Protein AF-A0A540W739-F1 (afdb_monomer)

Mean predicted aligned error: 16.24 Å

InterPro domains:
  IPR000792 Transcription regulator LuxR, C-terminal [PF00196] (104-152)
  IPR000792 Transcription regulator LuxR, C-terminal [SM00421] (101-158)
  IPR016032 Signal transduction response regulator, C-terminal effector [SSF46894] (96-155)
  IPR036388 Winged helix-like DNA-binding domain superfamily [G3DSA:1.10.10.10] (96-163)

Solvent-accessible surface area (backbone atoms only — not comparable to full-atom values): 10040 Å² total; per-residue (Å²): 135,56,72,68,57,52,51,50,51,52,50,52,53,50,50,52,51,54,51,50,53,50,45,52,49,51,30,45,41,39,78,75,61,74,47,54,50,63,58,52,8,61,75,69,78,44,58,30,69,54,47,50,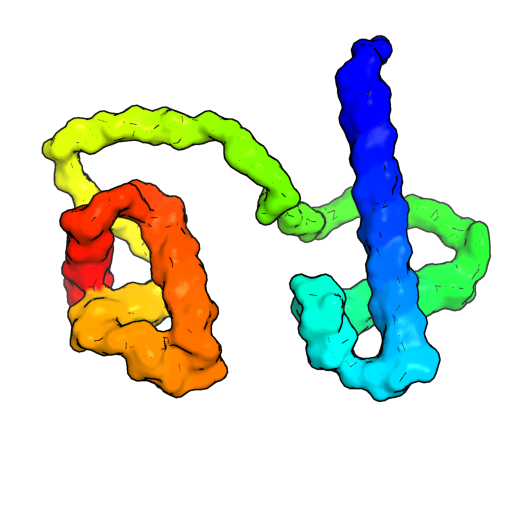52,45,22,51,52,52,49,52,50,63,72,64,40,102,76,67,72,86,76,78,88,76,91,77,79,84,90,79,86,79,80,92,80,86,79,80,72,70,84,77,69,98,62,87,82,76,71,64,69,82,79,50,52,73,71,48,45,57,51,44,45,43,45,52,74,67,50,50,61,64,57,53,12,60,75,70,76,48,57,44,67,57,48,53,49,42,54,53,49,48,32,62,72,59,68,45,86,50,67,71,55,46,51,47,44,34,52,55,50,62,76,75,109

Secondary structure (DSSP, 8-state):
--HHHHHHHHHHHHHHHHHHHHHHHHHHHHHTT---HHHHHHHTTS-HHHHHHHHHHHHHHHHT-TT-------S------S-----------S------GGGS-HHHHHHHHHHHTT--HHHHHHHHTS-HHHHHHHHHHHHHHTT--SHHHHHHHHHHHHHT-

Structure (mmCIF, N/CA/C/O backbone):
data_AF-A0A540W739-F1
#
_entry.id   AF-A0A540W739-F1
#
loop_
_atom_site.group_PDB
_atom_site.id
_atom_site.type_symbol
_atom_site.label_atom_id
_atom_site.label_alt_id
_atom_site.label_comp_id
_atom_site.label_asym_id
_atom_site.label_entity_id
_atom_site.label_seq_id
_atom_site.pdbx_PDB_ins_code
_atom_site.Cartn_x
_atom_site.Cartn_y
_atom_site.Cartn_z
_atom_site.occupancy
_atom_site.B_iso_or_equiv
_atom_site.auth_seq_id
_atom_site.auth_comp_id
_atom_site.auth_asym_id
_atom_site.auth_atom_id
_atom_site.pdbx_PDB_model_num
ATOM 1 N N . MET A 1 1 ? 12.951 23.816 -25.967 1.00 70.19 1 MET A N 1
ATOM 2 C CA . MET A 1 1 ? 13.012 22.867 -24.837 1.00 70.19 1 MET A CA 1
ATOM 3 C C . MET A 1 1 ? 13.733 23.556 -23.698 1.00 70.19 1 MET A C 1
ATOM 5 O O . MET A 1 1 ? 14.901 23.900 -23.862 1.00 70.19 1 MET A O 1
ATOM 9 N N . THR A 1 2 ? 13.020 23.852 -22.621 1.00 92.31 2 THR A N 1
ATOM 10 C CA . THR A 1 2 ? 13.534 24.614 -21.475 1.00 92.31 2 THR A CA 1
ATOM 11 C C . THR A 1 2 ? 14.514 23.768 -20.654 1.00 92.31 2 THR A C 1
ATOM 13 O O . THR A 1 2 ? 14.545 22.538 -20.759 1.00 92.31 2 THR A O 1
ATOM 16 N N . ASP A 1 3 ? 15.342 24.396 -19.820 1.00 89.12 3 ASP A N 1
ATOM 17 C CA . ASP A 1 3 ? 16.336 23.654 -19.033 1.00 89.12 3 ASP A CA 1
ATOM 18 C C . ASP A 1 3 ? 15.706 22.772 -17.946 1.00 89.12 3 ASP A C 1
ATOM 20 O O . ASP A 1 3 ? 16.213 21.684 -17.668 1.00 89.12 3 ASP A O 1
ATOM 24 N N . TRP A 1 4 ? 14.543 23.154 -17.409 1.00 90.00 4 TRP A N 1
ATOM 25 C CA . TRP A 1 4 ? 13.795 22.304 -16.480 1.00 90.00 4 TRP A CA 1
ATOM 26 C C . TRP A 1 4 ? 13.210 21.058 -17.174 1.00 90.00 4 TRP A C 1
ATOM 28 O O . TRP A 1 4 ? 13.194 19.981 -16.578 1.00 90.00 4 TRP A O 1
ATOM 38 N N . GLU A 1 5 ? 12.807 21.146 -18.450 1.00 94.81 5 GLU A N 1
ATOM 39 C CA . GLU A 1 5 ? 12.357 19.984 -19.237 1.00 94.81 5 GLU A CA 1
ATOM 40 C C . GLU A 1 5 ? 13.502 18.994 -19.472 1.00 94.81 5 GLU A C 1
ATOM 42 O O . GLU A 1 5 ? 13.318 17.779 -19.351 1.00 94.81 5 GLU A O 1
ATOM 47 N N . LYS A 1 6 ? 14.705 19.499 -19.780 1.00 91.94 6 LYS A N 1
ATOM 48 C CA . LYS A 1 6 ? 15.908 18.664 -19.923 1.00 91.94 6 LYS A CA 1
ATOM 49 C C . LYS A 1 6 ? 16.250 17.972 -18.604 1.00 91.94 6 LYS A C 1
ATOM 51 O O . LYS A 1 6 ? 16.483 16.764 -18.604 1.00 91.94 6 LYS A O 1
ATOM 56 N N . GLN A 1 7 ? 16.215 18.701 -17.486 1.00 87.56 7 GLN A N 1
ATOM 57 C CA . GLN A 1 7 ? 16.440 18.131 -16.154 1.00 87.56 7 GLN A CA 1
ATOM 58 C C . GLN A 1 7 ? 15.401 17.057 -15.809 1.00 87.56 7 GLN A C 1
ATOM 60 O O . GLN A 1 7 ? 15.757 15.997 -15.294 1.00 87.56 7 GLN A O 1
ATOM 65 N N . LEU A 1 8 ? 14.124 17.280 -16.135 1.00 92.19 8 LEU A N 1
ATOM 66 C CA . LEU A 1 8 ? 13.067 16.297 -15.903 1.00 92.19 8 LEU A CA 1
ATOM 67 C C . LEU A 1 8 ? 13.286 15.025 -16.736 1.00 92.19 8 LEU A C 1
ATOM 69 O O . LEU A 1 8 ? 13.168 13.915 -16.214 1.00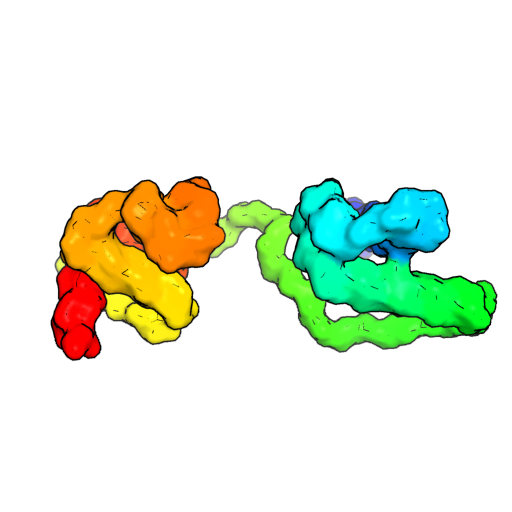 92.19 8 LEU A O 1
ATOM 73 N N . LYS A 1 9 ? 13.677 15.169 -18.009 1.00 91.25 9 LYS A N 1
ATOM 74 C CA . LYS A 1 9 ? 14.031 14.034 -18.877 1.00 91.25 9 LYS A CA 1
ATOM 75 C C . LYS A 1 9 ? 15.230 13.255 -18.347 1.00 91.25 9 LYS A C 1
ATOM 77 O O . LYS A 1 9 ? 15.178 12.028 -18.299 1.00 91.25 9 LYS A O 1
ATOM 82 N N . GLN A 1 10 ? 16.278 13.951 -17.911 1.00 89.00 10 GLN A N 1
ATOM 83 C CA . GLN A 1 10 ? 17.462 13.327 -17.320 1.00 89.00 10 GLN A CA 1
ATOM 84 C C . GLN A 1 10 ? 17.114 12.553 -16.045 1.00 89.00 10 GLN A C 1
ATOM 86 O O . GLN A 1 10 ? 17.511 11.397 -15.908 1.00 89.00 10 GLN A O 1
ATOM 91 N N . ARG A 1 11 ? 16.312 13.141 -15.149 1.00 90.50 11 ARG A N 1
ATOM 92 C CA . ARG A 1 11 ? 15.840 12.463 -13.932 1.00 90.50 11 ARG A CA 1
ATOM 93 C C . ARG A 1 11 ? 15.004 11.230 -14.255 1.00 90.50 11 ARG A C 1
ATOM 95 O O . ARG A 1 11 ? 15.233 10.178 -13.670 1.00 90.50 11 ARG A O 1
ATOM 102 N N . ARG A 1 12 ? 14.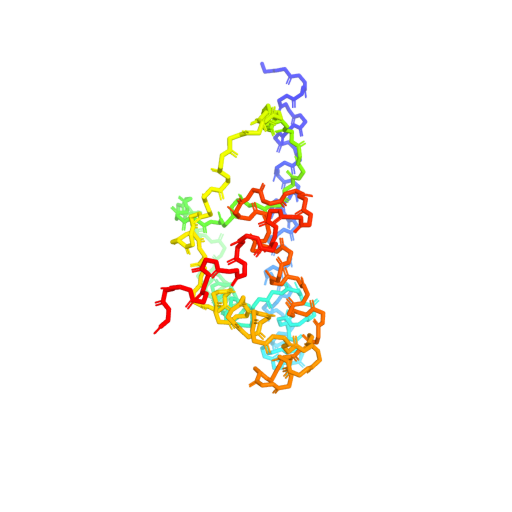096 11.318 -15.231 1.00 91.38 12 ARG A N 1
ATOM 103 C CA . ARG A 1 12 ? 13.299 10.167 -15.682 1.00 91.38 12 ARG A CA 1
ATOM 104 C C . ARG A 1 12 ? 14.176 9.049 -16.248 1.00 91.38 12 ARG A C 1
ATOM 106 O O . ARG A 1 12 ? 13.931 7.883 -15.962 1.00 91.38 12 ARG A O 1
ATOM 113 N N . ALA A 1 13 ? 15.205 9.389 -17.022 1.00 87.62 13 ALA A N 1
ATOM 114 C CA . ALA A 1 13 ? 16.153 8.409 -17.546 1.00 87.62 13 ALA A CA 1
ATOM 115 C C . ALA A 1 13 ? 16.998 7.759 -16.437 1.00 87.62 13 ALA A C 1
ATOM 117 O O . ALA A 1 13 ? 17.287 6.569 -16.513 1.00 87.62 13 ALA A O 1
ATOM 118 N N . ALA A 1 14 ? 17.382 8.522 -15.410 1.00 84.19 14 ALA A N 1
ATOM 119 C CA . ALA A 1 14 ? 18.099 7.994 -14.253 1.00 84.19 14 ALA A CA 1
ATOM 120 C C . ALA A 1 14 ? 17.231 7.022 -13.437 1.00 84.19 14 ALA A C 1
ATOM 122 O O . ALA A 1 14 ? 17.708 5.950 -13.082 1.00 84.19 14 ALA A O 1
ATOM 123 N N . ILE A 1 15 ? 15.954 7.358 -13.210 1.00 85.69 15 ILE A N 1
ATOM 124 C CA . ILE A 1 15 ? 14.994 6.473 -12.529 1.00 85.69 15 ILE A CA 1
ATOM 125 C C . ILE A 1 15 ? 14.852 5.153 -13.291 1.00 85.69 15 ILE A C 1
ATOM 127 O O . ILE A 1 15 ? 15.039 4.099 -12.699 1.00 85.69 15 ILE A O 1
ATOM 131 N N . ARG A 1 16 ? 14.647 5.207 -14.613 1.00 83.94 16 ARG A N 1
ATOM 132 C CA . ARG A 1 16 ? 14.542 3.997 -15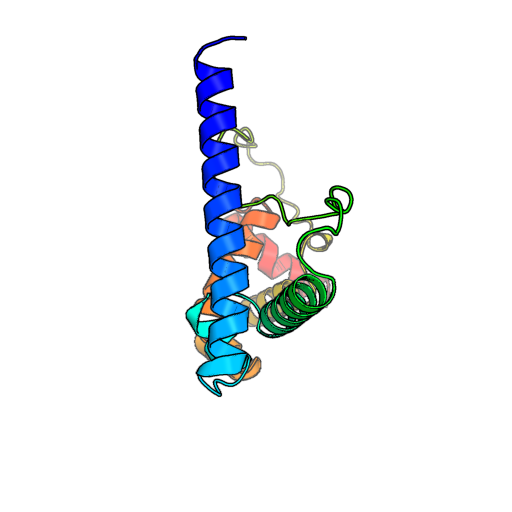.448 1.00 83.94 16 ARG A CA 1
ATOM 133 C C . ARG A 1 16 ? 15.772 3.097 -15.354 1.00 83.94 16 ARG A C 1
ATOM 135 O O . ARG A 1 16 ? 15.635 1.884 -15.282 1.00 83.94 16 ARG A O 1
ATOM 142 N N . ARG A 1 17 ? 16.973 3.685 -15.349 1.00 82.50 17 ARG A N 1
ATOM 143 C CA . ARG A 1 17 ? 18.221 2.922 -15.193 1.00 82.50 17 ARG A CA 1
ATOM 144 C C . ARG A 1 17 ? 18.314 2.250 -13.824 1.00 82.50 17 ARG A C 1
ATOM 146 O O . ARG A 1 17 ? 18.750 1.110 -13.744 1.00 82.50 17 ARG A O 1
ATOM 153 N N . ALA A 1 18 ? 17.896 2.939 -12.764 1.00 82.00 18 ALA A N 1
ATOM 154 C CA . ALA A 1 18 ? 17.871 2.368 -11.420 1.00 82.00 18 ALA A CA 1
ATOM 155 C C . ALA A 1 18 ? 16.837 1.235 -11.292 1.00 82.00 18 ALA A C 1
ATOM 157 O O . ALA A 1 18 ? 17.126 0.217 -10.672 1.00 82.00 18 ALA A O 1
ATOM 158 N N . GLU A 1 19 ? 15.666 1.388 -11.914 1.00 86.44 19 GLU A N 1
ATOM 159 C CA . GLU A 1 19 ? 14.640 0.342 -11.972 1.00 86.44 19 GLU A CA 1
ATOM 160 C C . GLU A 1 19 ? 15.165 -0.898 -12.704 1.00 86.44 19 GLU A C 1
ATOM 162 O O . GLU A 1 19 ? 15.113 -1.989 -12.149 1.00 86.44 19 GLU A O 1
ATOM 167 N N . GLN A 1 20 ? 15.773 -0.734 -13.883 1.00 82.06 20 GLN A N 1
ATOM 168 C CA . GLN A 1 20 ? 16.383 -1.844 -14.629 1.00 82.06 20 GLN A CA 1
ATOM 169 C C . GLN A 1 20 ? 17.469 -2.570 -13.825 1.00 82.06 20 GLN A C 1
ATOM 171 O O . GLN A 1 20 ? 17.473 -3.796 -13.772 1.00 82.06 20 GLN A O 1
ATOM 176 N N . ALA A 1 21 ? 18.349 -1.830 -13.144 1.00 85.81 21 ALA A N 1
ATOM 177 C CA . ALA A 1 21 ? 19.380 -2.429 -12.298 1.00 85.81 21 ALA A CA 1
ATOM 178 C C . ALA A 1 21 ? 18.781 -3.256 -11.143 1.00 85.81 21 ALA A C 1
ATOM 180 O O . ALA A 1 21 ? 19.325 -4.299 -10.774 1.00 85.81 21 ALA A O 1
ATOM 181 N N . LEU A 1 22 ? 17.648 -2.822 -10.581 1.00 85.12 22 LEU A N 1
ATOM 182 C CA . LEU A 1 22 ? 16.926 -3.586 -9.564 1.00 85.12 22 LEU A CA 1
ATOM 183 C C . LEU A 1 22 ? 16.327 -4.874 -10.146 1.00 85.12 22 LEU A C 1
ATOM 185 O O . LEU A 1 22 ? 16.429 -5.920 -9.510 1.00 85.12 22 LEU A O 1
ATOM 189 N N . GLU A 1 23 ? 15.732 -4.822 -11.341 1.00 88.38 23 GLU A N 1
ATOM 190 C CA . GLU A 1 23 ? 15.206 -6.013 -12.026 1.00 88.38 23 GLU A CA 1
ATOM 191 C C . GLU A 1 23 ? 16.304 -7.054 -12.281 1.00 88.38 23 GLU A C 1
ATOM 193 O O . GLU A 1 23 ? 16.116 -8.235 -11.984 1.00 88.38 23 GLU A O 1
ATOM 198 N N . GLU A 1 24 ? 17.466 -6.613 -12.772 1.00 87.12 24 GLU A N 1
ATOM 199 C CA . GLU A 1 24 ? 18.633 -7.474 -12.995 1.00 87.12 24 GLU A CA 1
ATOM 200 C C . GLU A 1 24 ? 19.144 -8.075 -11.683 1.00 87.12 24 GLU A C 1
ATOM 202 O O . GLU A 1 24 ? 19.343 -9.285 -11.596 1.00 87.12 24 GLU A O 1
ATOM 207 N N . THR A 1 25 ? 19.245 -7.264 -10.627 1.00 89.44 25 THR A N 1
ATOM 208 C CA . THR A 1 25 ? 19.661 -7.733 -9.295 1.00 89.44 25 THR A CA 1
ATOM 209 C C . THR A 1 25 ? 18.693 -8.776 -8.731 1.00 89.44 25 THR A C 1
ATOM 211 O O . THR A 1 25 ? 19.121 -9.743 -8.104 1.00 89.44 25 THR A O 1
ATOM 214 N N . ILE A 1 26 ? 17.383 -8.614 -8.949 1.00 87.81 26 ILE A N 1
ATOM 215 C CA . ILE A 1 26 ? 16.361 -9.582 -8.526 1.00 87.81 26 ILE A CA 1
ATOM 216 C C . ILE A 1 26 ? 16.522 -10.914 -9.265 1.00 87.81 26 ILE A C 1
ATOM 218 O O . ILE A 1 26 ? 16.395 -11.969 -8.638 1.00 87.81 26 ILE A O 1
ATOM 222 N N . ALA A 1 27 ? 16.798 -10.872 -10.570 1.00 88.00 27 ALA A N 1
ATOM 223 C CA . ALA A 1 27 ? 17.058 -12.069 -11.362 1.00 88.00 27 ALA A CA 1
ATOM 224 C C . ALA A 1 27 ? 18.336 -12.781 -10.886 1.00 88.00 27 ALA A C 1
ATOM 226 O O . ALA A 1 27 ? 18.306 -13.975 -10.585 1.00 88.00 27 ALA A O 1
ATOM 227 N N . ASP A 1 28 ? 19.427 -12.035 -10.706 1.00 86.50 28 ASP A N 1
ATOM 228 C CA . ASP A 1 28 ? 20.721 -12.584 -10.295 1.00 86.50 28 ASP A CA 1
ATOM 229 C C . ASP A 1 28 ? 20.696 -13.132 -8.862 1.00 86.50 28 ASP A C 1
ATOM 231 O O . ASP A 1 28 ? 21.263 -14.188 -8.586 1.00 86.50 28 ASP A O 1
ATOM 235 N N . ALA A 1 29 ? 19.993 -12.470 -7.937 1.00 86.62 29 ALA A N 1
ATOM 236 C CA . ALA A 1 29 ? 19.835 -12.944 -6.561 1.00 86.62 29 ALA A CA 1
ATOM 237 C C . ALA A 1 29 ? 19.140 -14.313 -6.485 1.00 86.62 29 ALA A C 1
ATOM 239 O O . ALA A 1 29 ? 19.407 -15.094 -5.565 1.00 86.62 29 ALA A O 1
ATOM 240 N N . TYR A 1 30 ? 18.255 -14.609 -7.439 1.00 85.69 30 TYR A N 1
ATOM 241 C CA . TYR A 1 30 ? 17.637 -15.922 -7.561 1.00 85.69 30 TYR A CA 1
ATOM 242 C C . TYR A 1 30 ? 18.589 -16.937 -8.198 1.00 85.69 30 TYR A C 1
ATOM 244 O O . TYR A 1 30 ? 18.837 -17.986 -7.602 1.00 85.69 30 TYR A O 1
ATOM 252 N N . ASP A 1 31 ? 19.141 -16.606 -9.369 1.00 84.81 31 ASP A N 1
ATOM 253 C CA . ASP A 1 31 ? 19.963 -17.521 -10.168 1.00 84.81 31 ASP A CA 1
ATOM 254 C C . ASP A 1 31 ? 21.292 -17.884 -9.473 1.00 84.81 31 ASP A C 1
ATOM 256 O O . ASP A 1 31 ? 21.707 -19.041 -9.504 1.00 84.81 31 ASP A O 1
ATOM 260 N N . LEU A 1 32 ? 21.947 -16.921 -8.814 1.00 82.19 32 LEU A N 1
ATOM 261 C CA . LEU A 1 32 ? 23.250 -17.104 -8.156 1.00 82.19 32 LEU A CA 1
ATOM 262 C C . LEU A 1 32 ? 23.137 -17.364 -6.651 1.00 82.19 32 LEU A C 1
ATOM 264 O O . LEU A 1 32 ? 23.952 -18.084 -6.077 1.00 82.19 32 LEU A O 1
ATOM 268 N N . GLY A 1 33 ? 22.154 -16.748 -5.990 1.00 76.75 33 GLY A N 1
ATOM 269 C CA . GLY A 1 33 ? 22.043 -16.761 -4.530 1.00 76.75 33 GLY A CA 1
ATOM 270 C C . GLY A 1 33 ? 21.245 -17.931 -3.956 1.00 76.75 33 GLY A C 1
ATOM 271 O O . GLY A 1 33 ? 21.257 -18.124 -2.739 1.00 76.75 33 GLY A O 1
ATOM 272 N N . GLY A 1 34 ? 20.498 -18.676 -4.784 1.00 82.12 34 GLY A N 1
ATOM 273 C CA . GLY A 1 34 ? 19.588 -19.733 -4.317 1.00 82.12 34 GLY A CA 1
ATOM 274 C C . GLY A 1 34 ? 18.519 -19.225 -3.337 1.00 82.12 34 GLY A C 1
ATOM 275 O O . GLY A 1 34 ? 17.945 -19.992 -2.558 1.00 82.12 34 GLY A O 1
ATOM 276 N N . LEU A 1 35 ? 18.272 -17.911 -3.318 1.00 85.31 35 LEU A N 1
ATOM 277 C CA . LEU A 1 35 ? 17.357 -17.276 -2.382 1.00 85.31 35 LEU A CA 1
ATOM 278 C C . LEU A 1 35 ? 15.909 -17.554 -2.792 1.00 85.31 35 LEU A C 1
ATOM 280 O O . LEU A 1 35 ? 15.519 -17.423 -3.948 1.00 85.31 35 LEU A O 1
ATOM 284 N N . SER A 1 36 ? 15.059 -17.881 -1.818 1.00 90.44 36 SER A N 1
ATOM 285 C CA . SER A 1 36 ? 13.620 -18.010 -2.074 1.00 90.44 36 SER A CA 1
ATOM 286 C C . SER A 1 36 ? 13.010 -16.663 -2.485 1.00 90.44 36 SER A C 1
ATOM 288 O O . SER A 1 36 ? 13.344 -15.634 -1.890 1.00 90.44 36 SER A O 1
ATOM 290 N N . TRP A 1 37 ? 12.011 -16.675 -3.372 1.00 87.12 37 TRP A N 1
ATOM 291 C CA . TRP A 1 37 ? 11.295 -15.469 -3.821 1.00 87.12 37 TRP A CA 1
ATOM 292 C C . TRP A 1 37 ? 10.760 -14.585 -2.690 1.00 87.12 37 TRP A C 1
ATOM 294 O O . TRP A 1 37 ? 10.743 -13.365 -2.819 1.00 87.12 37 TRP A O 1
ATOM 304 N N . ARG A 1 38 ? 10.360 -15.169 -1.552 1.00 84.44 38 ARG A N 1
ATOM 305 C CA . ARG A 1 38 ? 9.926 -14.398 -0.374 1.00 84.44 38 ARG A CA 1
ATOM 306 C C . ARG A 1 38 ? 11.052 -13.557 0.226 1.00 84.44 38 ARG A C 1
ATOM 308 O O . ARG A 1 38 ? 10.805 -12.417 0.596 1.00 84.44 38 ARG A O 1
ATOM 315 N N . LYS A 1 39 ? 12.270 -14.104 0.306 1.00 89.06 39 LYS A N 1
ATOM 316 C CA . LYS A 1 39 ? 13.450 -13.384 0.812 1.00 89.06 39 LYS A CA 1
ATOM 317 C C . LYS A 1 39 ? 13.874 -12.280 -0.153 1.00 89.06 39 LYS A C 1
ATOM 319 O O . LYS A 1 39 ? 14.157 -11.178 0.295 1.00 89.06 39 LYS A O 1
ATOM 324 N N . ILE A 1 40 ? 13.838 -12.563 -1.455 1.00 86.94 40 ILE A N 1
ATOM 325 C CA . ILE A 1 40 ? 14.151 -11.580 -2.501 1.00 86.94 40 ILE A CA 1
ATOM 326 C C . ILE A 1 40 ? 13.135 -10.431 -2.472 1.00 86.94 40 ILE A C 1
ATOM 328 O O . ILE A 1 40 ? 13.525 -9.273 -2.392 1.00 86.94 40 ILE A O 1
ATOM 332 N N . GLY A 1 41 ? 11.834 -10.740 -2.444 1.00 80.56 41 GLY A N 1
ATOM 333 C CA . GLY A 1 41 ? 10.784 -9.723 -2.356 1.00 80.56 41 GLY A CA 1
ATOM 334 C C . GLY A 1 41 ? 10.878 -8.883 -1.081 1.00 80.56 41 GLY A C 1
ATOM 335 O O . GLY A 1 41 ? 10.769 -7.664 -1.140 1.00 80.56 41 GLY A O 1
ATOM 336 N N . ALA A 1 42 ? 11.159 -9.514 0.064 1.00 83.06 42 ALA A N 1
ATOM 337 C CA . ALA A 1 42 ? 11.371 -8.791 1.315 1.00 83.06 42 ALA A CA 1
ATOM 338 C C . ALA A 1 42 ? 12.587 -7.848 1.250 1.00 83.06 42 ALA A C 1
ATOM 340 O O . ALA A 1 42 ? 12.473 -6.706 1.678 1.00 83.06 42 ALA A O 1
ATOM 341 N N . ALA A 1 43 ? 13.717 -8.299 0.694 1.00 85.19 43 ALA A N 1
ATOM 342 C CA . ALA A 1 43 ? 14.937 -7.498 0.581 1.00 85.19 43 ALA A CA 1
ATOM 343 C C . ALA A 1 43 ? 14.798 -6.328 -0.407 1.00 85.19 43 ALA A C 1
ATOM 345 O O . ALA A 1 43 ? 15.331 -5.252 -0.159 1.00 85.19 43 ALA A O 1
ATOM 346 N N . ALA A 1 44 ? 14.062 -6.525 -1.502 1.00 82.94 44 ALA A N 1
ATOM 347 C CA . ALA A 1 44 ? 13.798 -5.492 -2.502 1.00 82.94 44 ALA A CA 1
ATOM 348 C C . ALA A 1 44 ? 12.553 -4.635 -2.185 1.00 82.94 44 ALA A C 1
ATOM 350 O O . ALA A 1 44 ? 12.179 -3.794 -2.994 1.00 82.94 44 ALA A O 1
ATOM 351 N N . GLU A 1 45 ? 11.898 -4.846 -1.036 1.00 86.69 45 GLU A N 1
ATOM 352 C CA . GLU A 1 45 ? 10.641 -4.185 -0.642 1.00 86.69 45 GLU A CA 1
ATOM 353 C C . GLU A 1 45 ? 9.504 -4.309 -1.681 1.00 86.69 45 GLU A C 1
ATOM 355 O O . GLU A 1 45 ? 8.629 -3.447 -1.804 1.00 86.69 45 GLU A O 1
ATOM 360 N N . VAL A 1 46 ? 9.474 -5.421 -2.415 1.00 79.00 46 VAL A N 1
ATOM 361 C CA . VAL A 1 46 ? 8.488 -5.716 -3.463 1.00 79.00 46 VAL A CA 1
ATOM 362 C C . VAL A 1 46 ? 7.723 -7.001 -3.170 1.00 79.00 46 VAL A C 1
ATOM 364 O O . VAL A 1 46 ? 8.130 -7.867 -2.394 1.00 79.00 46 VAL A O 1
ATOM 367 N N . ASN A 1 47 ? 6.567 -7.160 -3.812 1.00 87.38 47 ASN A N 1
ATOM 368 C CA . ASN A 1 47 ? 5.834 -8.417 -3.734 1.00 87.38 47 ASN A CA 1
ATOM 369 C C . ASN A 1 47 ? 6.665 -9.552 -4.373 1.00 87.38 47 ASN A C 1
ATOM 371 O O . ASN A 1 47 ? 7.189 -9.403 -5.473 1.00 87.38 47 ASN A O 1
ATOM 375 N N . HIS A 1 48 ? 6.755 -10.702 -3.705 1.00 81.19 48 HIS A N 1
ATOM 376 C CA . HIS A 1 48 ? 7.495 -11.866 -4.196 1.00 81.19 48 HIS A CA 1
ATOM 377 C C . HIS A 1 48 ? 6.967 -12.433 -5.528 1.00 81.19 48 HIS A C 1
ATOM 379 O O . HIS A 1 48 ? 7.758 -12.933 -6.323 1.00 81.19 48 HIS A O 1
ATOM 385 N N . GLU A 1 49 ? 5.662 -12.342 -5.808 1.00 79.12 49 GLU A N 1
ATOM 386 C CA . GLU A 1 49 ? 5.114 -12.721 -7.119 1.00 79.12 49 GLU A CA 1
ATOM 387 C C . GLU A 1 49 ? 5.559 -11.763 -8.222 1.00 79.12 49 GLU A C 1
ATOM 389 O O . GLU A 1 49 ? 5.820 -12.194 -9.344 1.00 79.12 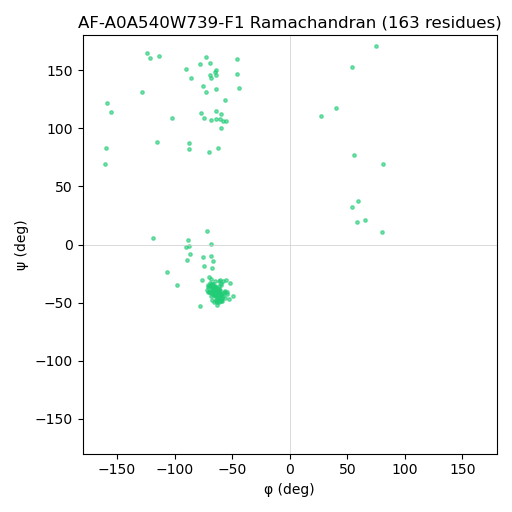49 GLU A O 1
ATOM 394 N N . TRP A 1 50 ? 5.673 -10.472 -7.900 1.00 86.25 50 TRP A N 1
ATOM 395 C CA . TRP A 1 50 ? 6.217 -9.485 -8.825 1.00 86.25 50 TRP A CA 1
ATOM 396 C C . TRP A 1 50 ? 7.694 -9.776 -9.098 1.00 86.25 50 TRP A C 1
ATOM 398 O O . TRP A 1 50 ? 8.063 -9.932 -10.255 1.00 86.25 50 TRP A O 1
ATOM 408 N N . ALA A 1 51 ? 8.502 -9.990 -8.052 1.00 83.06 51 ALA A N 1
ATOM 409 C CA . ALA A 1 51 ? 9.915 -10.350 -8.193 1.00 83.06 51 ALA A CA 1
ATOM 410 C C . ALA A 1 51 ? 10.117 -11.595 -9.077 1.00 83.06 51 ALA A C 1
ATOM 412 O O . ALA A 1 51 ? 10.975 -11.598 -9.956 1.00 83.06 51 ALA A O 1
ATOM 413 N N . ARG A 1 52 ? 9.273 -12.624 -8.903 1.00 86.62 52 ARG A N 1
ATOM 414 C CA . ARG A 1 52 ? 9.293 -13.832 -9.740 1.00 86.62 52 ARG A CA 1
ATOM 415 C C . ARG A 1 52 ? 8.993 -13.529 -11.212 1.00 86.62 52 ARG A C 1
ATOM 417 O O . ARG A 1 52 ? 9.689 -14.041 -12.083 1.00 86.62 52 ARG A O 1
ATOM 424 N N . LYS A 1 53 ? 7.951 -12.739 -11.501 1.00 86.81 53 LYS A N 1
ATOM 425 C CA . LYS A 1 53 ? 7.582 -12.368 -12.880 1.00 86.81 53 LYS A CA 1
ATOM 426 C C . LYS A 1 53 ? 8.676 -11.539 -13.549 1.00 86.81 53 LYS A C 1
ATOM 428 O O . LYS A 1 53 ? 9.035 -11.820 -14.686 1.00 86.81 53 LYS A O 1
ATOM 433 N N . THR A 1 54 ? 9.230 -10.572 -12.826 1.00 85.81 54 THR A N 1
ATOM 434 C CA . THR A 1 54 ? 10.335 -9.732 -13.293 1.00 85.81 54 THR A CA 1
ATOM 435 C C . THR A 1 54 ? 11.564 -10.569 -13.626 1.00 85.81 54 THR A C 1
ATOM 437 O O . THR A 1 54 ? 12.104 -10.447 -14.720 1.00 85.81 54 THR A O 1
ATOM 440 N N . ALA A 1 55 ? 11.969 -11.479 -12.738 1.00 86.00 55 ALA A N 1
ATOM 441 C CA . ALA A 1 55 ? 13.105 -12.358 -12.997 1.00 86.00 55 ALA A CA 1
ATOM 442 C C . ALA A 1 55 ? 12.886 -13.261 -14.222 1.00 86.00 55 ALA A C 1
ATOM 444 O O . ALA A 1 55 ? 13.798 -13.428 -15.028 1.00 86.00 55 ALA A O 1
ATOM 445 N N . ALA A 1 56 ? 11.672 -13.799 -14.401 1.00 86.81 56 ALA A N 1
ATOM 446 C CA . ALA A 1 56 ? 11.329 -14.578 -15.590 1.00 86.81 56 ALA A CA 1
ATOM 447 C C . ALA A 1 56 ? 11.456 -13.742 -16.876 1.00 86.81 56 ALA A C 1
ATOM 449 O O . ALA A 1 56 ? 12.079 -14.192 -17.832 1.00 86.81 56 ALA A O 1
ATOM 450 N N . ALA A 1 57 ? 10.951 -12.506 -16.868 1.00 86.19 57 ALA A N 1
ATOM 451 C CA . ALA A 1 57 ? 11.063 -11.593 -18.004 1.00 86.19 57 ALA A CA 1
ATOM 452 C C . ALA A 1 57 ? 12.520 -11.189 -18.304 1.00 86.19 57 ALA A C 1
ATOM 454 O O . ALA A 1 57 ? 12.902 -11.044 -19.463 1.00 86.19 57 ALA A O 1
ATOM 455 N N . VAL A 1 58 ? 13.356 -11.011 -17.274 1.00 87.94 58 VAL A N 1
ATOM 456 C CA . VAL A 1 58 ? 14.796 -10.751 -17.447 1.00 87.94 58 VAL A CA 1
ATOM 457 C C . VAL A 1 58 ? 15.495 -11.964 -18.059 1.00 87.94 58 VAL A C 1
ATOM 459 O O . VAL A 1 58 ? 16.316 -11.799 -18.959 1.00 87.94 58 VAL A O 1
ATOM 462 N N . ARG A 1 59 ? 15.157 -13.181 -17.620 1.00 86.94 59 ARG A N 1
ATOM 463 C CA . ARG A 1 59 ? 15.720 -14.411 -18.186 1.00 86.94 59 ARG A CA 1
ATOM 464 C C . ARG A 1 59 ? 15.327 -14.587 -19.655 1.00 86.94 59 ARG A C 1
ATOM 466 O O . ARG A 1 59 ? 16.212 -14.772 -20.480 1.00 86.94 59 ARG A O 1
ATOM 473 N N . GLU A 1 60 ? 14.048 -14.431 -19.988 1.00 84.69 60 GLU A N 1
ATOM 474 C CA . GLU A 1 60 ? 13.557 -14.481 -21.374 1.00 84.69 60 GLU A CA 1
ATOM 475 C C . GLU A 1 60 ? 14.276 -13.451 -22.263 1.00 84.69 60 GLU A C 1
ATOM 477 O O . GLU A 1 60 ? 14.691 -13.757 -23.378 1.00 84.69 60 GLU A O 1
ATOM 482 N N . ARG A 1 61 ? 14.529 -12.244 -21.737 1.00 84.31 61 ARG A N 1
ATOM 483 C CA . ARG A 1 61 ? 15.297 -11.200 -22.434 1.00 84.31 61 ARG A CA 1
ATOM 484 C C . ARG A 1 61 ? 16.755 -11.593 -22.677 1.00 84.31 61 ARG A C 1
ATOM 486 O O . ARG A 1 61 ? 17.292 -11.303 -23.741 1.00 84.31 61 ARG A O 1
ATOM 493 N N . ARG A 1 62 ? 17.403 -12.231 -21.698 1.00 85.00 62 ARG A N 1
ATOM 494 C CA . ARG A 1 62 ? 18.780 -12.740 -21.832 1.00 85.00 62 ARG A CA 1
ATOM 495 C C . ARG A 1 62 ? 18.850 -13.875 -22.859 1.00 85.00 62 ARG A C 1
ATOM 497 O O . ARG A 1 62 ? 19.800 -13.923 -23.634 1.00 85.00 62 ARG A O 1
ATOM 504 N N . GLU A 1 63 ? 17.837 -14.739 -22.895 1.00 84.06 63 GLU A N 1
ATOM 505 C CA . GLU A 1 63 ? 17.714 -15.849 -23.851 1.00 84.06 63 GLU A CA 1
ATOM 506 C C . GLU A 1 63 ? 17.420 -15.372 -25.283 1.00 84.06 63 GLU A C 1
ATOM 508 O O . GLU A 1 63 ? 17.957 -15.934 -26.235 1.00 84.06 63 GLU A O 1
ATOM 513 N N . ALA A 1 64 ? 16.641 -14.296 -25.450 1.00 81.62 64 ALA A N 1
ATOM 514 C CA . ALA A 1 64 ? 16.334 -13.697 -26.754 1.00 81.62 64 ALA A CA 1
ATOM 515 C C . ALA A 1 64 ? 17.541 -13.013 -27.436 1.00 81.62 64 ALA A C 1
ATOM 517 O O . ALA A 1 64 ? 17.473 -12.657 -28.615 1.00 81.62 64 ALA A O 1
ATOM 518 N N . GLY A 1 65 ? 18.661 -12.854 -26.724 1.00 71.12 65 GLY A N 1
ATOM 519 C CA . GLY A 1 65 ? 19.897 -12.279 -27.249 1.00 71.12 65 GLY A CA 1
ATOM 520 C C . GLY A 1 65 ? 19.862 -10.748 -27.421 1.00 71.12 65 GLY A C 1
ATOM 521 O O . GLY A 1 65 ? 18.821 -10.105 -27.290 1.00 71.12 65 GLY A O 1
ATOM 522 N N . PRO A 1 66 ? 21.014 -10.120 -27.725 1.00 59.81 66 PRO A N 1
ATOM 523 C CA . PRO A 1 66 ? 21.203 -8.663 -27.677 1.00 59.81 66 PRO A CA 1
ATOM 524 C C . PRO A 1 66 ? 20.496 -7.860 -28.793 1.00 59.81 66 PRO A C 1
ATOM 526 O O . PRO A 1 66 ? 20.787 -6.678 -28.960 1.00 59.81 66 PRO A O 1
ATOM 529 N N . GLY A 1 67 ? 19.592 -8.476 -29.564 1.00 59.56 67 GLY A N 1
ATOM 530 C CA . GLY A 1 67 ? 18.919 -7.871 -30.722 1.00 59.56 67 GLY A CA 1
ATOM 531 C C . GLY A 1 67 ? 17.394 -7.768 -30.625 1.00 59.56 67 GLY A C 1
ATOM 532 O O . GLY A 1 67 ? 16.766 -7.388 -31.608 1.00 59.56 67 GLY A O 1
ATOM 533 N N . ALA A 1 68 ? 16.782 -8.113 -29.488 1.00 46.47 68 ALA A N 1
ATOM 534 C CA . ALA A 1 68 ? 15.340 -7.960 -29.317 1.00 46.47 68 ALA A CA 1
ATOM 535 C C . ALA A 1 68 ? 14.981 -6.475 -29.121 1.00 46.47 68 ALA A C 1
ATOM 537 O O . ALA A 1 68 ? 15.290 -5.879 -28.086 1.00 46.47 68 ALA A O 1
ATOM 538 N N . ASP A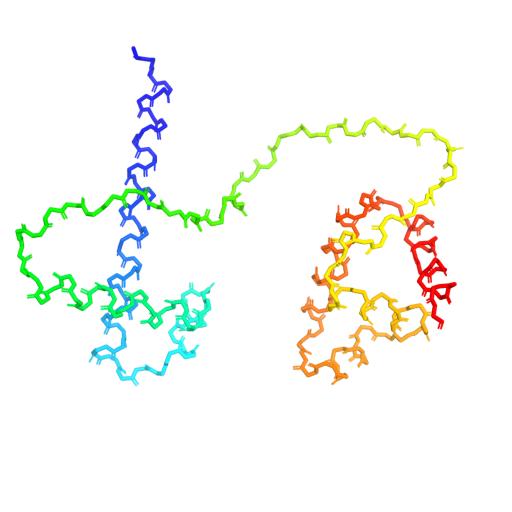 1 69 ? 14.352 -5.890 -30.143 1.00 49.69 69 ASP A N 1
ATOM 539 C CA . ASP A 1 69 ? 13.779 -4.542 -30.138 1.00 49.69 69 ASP A CA 1
ATOM 540 C C . ASP A 1 69 ? 12.962 -4.255 -28.859 1.00 49.69 69 ASP A C 1
ATOM 542 O O . ASP A 1 69 ? 12.314 -5.154 -28.308 1.00 49.69 69 ASP A O 1
ATOM 546 N N . PRO A 1 70 ? 12.955 -2.997 -28.373 1.00 47.47 70 PRO A N 1
ATOM 547 C CA . PRO A 1 70 ? 12.265 -2.627 -27.147 1.00 47.47 70 PRO A CA 1
ATOM 548 C C . PRO A 1 70 ? 10.759 -2.840 -27.315 1.00 47.47 70 PRO A C 1
ATOM 550 O O . PRO A 1 70 ? 10.101 -2.160 -28.103 1.00 47.47 70 PRO A O 1
ATOM 553 N N . LEU A 1 71 ? 10.202 -3.778 -26.550 1.00 51.19 71 LEU A N 1
ATOM 554 C CA . LEU A 1 71 ? 8.763 -4.002 -26.532 1.00 51.19 71 LEU A CA 1
ATOM 555 C C . LEU A 1 71 ? 8.003 -2.776 -25.982 1.00 51.19 71 LEU A C 1
ATOM 557 O O . LEU A 1 71 ? 8.547 -1.993 -25.192 1.00 51.19 71 LEU A O 1
ATOM 561 N N . PRO A 1 72 ? 6.757 -2.581 -26.454 1.00 41.75 72 PRO A N 1
ATOM 562 C CA . PRO A 1 72 ? 6.011 -1.336 -26.351 1.00 41.75 72 PRO A CA 1
ATOM 563 C C . PRO A 1 72 ? 5.687 -0.968 -24.905 1.00 41.75 72 PRO A C 1
ATOM 565 O O . PRO A 1 72 ? 5.476 -1.820 -24.044 1.00 41.75 72 PRO A O 1
ATOM 568 N N . ALA A 1 73 ? 5.623 0.339 -24.663 1.00 44.94 73 ALA A N 1
ATOM 569 C CA . ALA A 1 73 ? 5.264 0.911 -23.377 1.00 44.94 73 ALA A CA 1
ATOM 570 C C . ALA A 1 73 ? 3.856 0.472 -22.922 1.00 44.94 73 ALA A C 1
ATOM 572 O O . ALA A 1 73 ? 2.873 0.926 -23.496 1.00 44.94 73 ALA A O 1
ATOM 573 N N . ASP A 1 74 ? 3.840 -0.329 -21.849 1.00 46.78 74 ASP A N 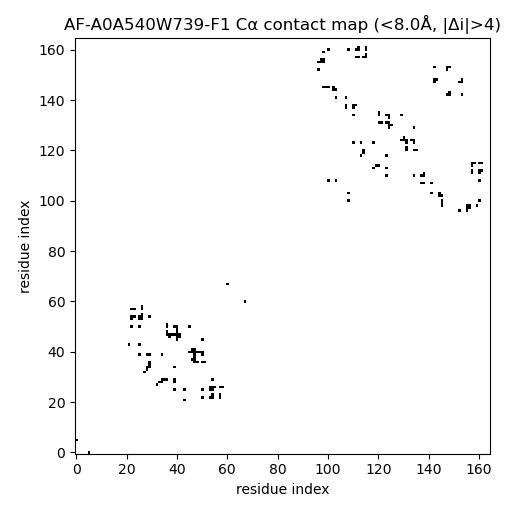1
ATOM 574 C CA . ASP A 1 74 ? 2.838 -0.508 -20.781 1.00 46.78 74 ASP A CA 1
ATOM 575 C C . ASP A 1 74 ? 1.365 -0.837 -21.132 1.00 46.78 74 ASP A C 1
ATOM 577 O O . ASP A 1 74 ? 0.794 -0.394 -22.126 1.00 46.78 74 ASP A O 1
ATOM 581 N N . PRO A 1 75 ? 0.676 -1.527 -20.197 1.00 47.22 75 PRO A N 1
ATOM 582 C CA . PRO A 1 75 ? -0.140 -0.725 -19.289 1.00 47.22 75 PRO A CA 1
ATOM 583 C C . PRO A 1 75 ? 0.099 -1.019 -17.789 1.00 47.22 75 PRO A C 1
ATOM 585 O O . PRO A 1 75 ? -0.024 -2.139 -17.302 1.00 47.22 75 PRO A O 1
ATOM 588 N N . VAL A 1 76 ? 0.295 0.087 -17.059 1.00 40.06 76 VAL A N 1
ATOM 589 C CA . VAL A 1 76 ? 0.084 0.331 -15.617 1.00 40.06 76 VAL A CA 1
ATOM 590 C C . VAL A 1 76 ? 1.159 -0.127 -14.619 1.00 40.06 76 VAL A C 1
ATOM 592 O O . VAL A 1 76 ? 0.915 -0.901 -13.692 1.00 40.06 76 VAL A O 1
ATOM 595 N N . ALA A 1 77 ? 2.309 0.549 -14.666 1.00 35.44 77 ALA A N 1
ATOM 596 C CA . ALA A 1 77 ? 3.002 0.932 -13.439 1.00 35.44 77 ALA A CA 1
ATOM 597 C C . ALA A 1 77 ? 2.051 1.763 -12.558 1.00 35.44 77 ALA A C 1
ATOM 599 O O . ALA A 1 77 ? 1.509 2.773 -13.004 1.00 35.44 77 ALA A O 1
ATOM 600 N N . ASN A 1 78 ? 1.836 1.339 -11.311 1.00 39.88 78 ASN A N 1
ATOM 601 C CA . ASN A 1 78 ? 1.085 2.088 -10.307 1.00 39.88 78 ASN A CA 1
ATOM 602 C C . ASN A 1 78 ? 1.747 3.465 -10.092 1.00 39.88 78 ASN A C 1
ATOM 604 O O . ASN A 1 78 ? 2.806 3.538 -9.457 1.00 39.88 78 ASN A O 1
ATOM 608 N N . PRO A 1 79 ? 1.165 4.573 -10.581 1.00 38.16 79 PRO A N 1
ATOM 609 C CA . PRO A 1 79 ? 1.786 5.872 -10.457 1.00 38.16 79 PRO A CA 1
ATOM 610 C C . PRO A 1 79 ? 1.340 6.453 -9.124 1.00 38.16 79 PRO A C 1
ATOM 612 O O . PRO A 1 79 ? 0.386 7.221 -9.070 1.00 38.16 79 PRO A O 1
ATOM 615 N N . ARG A 1 80 ? 1.984 6.072 -8.016 1.00 39.84 80 ARG A N 1
ATOM 616 C CA . ARG A 1 80 ? 1.794 6.797 -6.750 1.00 39.84 80 ARG A CA 1
ATOM 617 C C . ARG A 1 80 ? 2.915 6.554 -5.751 1.00 39.84 80 ARG A C 1
ATOM 619 O O . ARG A 1 80 ? 2.697 6.003 -4.676 1.00 39.84 80 ARG A O 1
ATOM 626 N N . ARG A 1 81 ? 4.102 7.086 -6.059 1.00 43.38 81 ARG A N 1
ATOM 627 C CA . ARG A 1 81 ? 5.002 7.621 -5.023 1.00 43.38 81 ARG A CA 1
ATOM 628 C C . ARG A 1 81 ? 6.037 8.602 -5.584 1.00 43.38 81 ARG A C 1
ATOM 630 O O . ARG A 1 81 ? 7.203 8.277 -5.750 1.00 43.38 81 ARG A O 1
ATOM 637 N N . THR A 1 82 ? 5.626 9.860 -5.747 1.00 35.59 82 THR A N 1
ATOM 638 C CA . THR A 1 82 ? 6.411 10.996 -5.229 1.00 35.59 82 THR A CA 1
ATOM 639 C C . THR A 1 82 ? 5.512 12.216 -4.979 1.00 35.59 82 THR A C 1
ATOM 641 O O . THR A 1 82 ? 4.918 12.756 -5.899 1.00 35.59 82 THR A O 1
ATOM 644 N N . ARG A 1 83 ? 5.405 12.571 -3.690 1.00 39.88 83 ARG A N 1
ATOM 645 C CA . ARG A 1 83 ? 5.097 13.871 -3.051 1.00 39.88 83 ARG A CA 1
ATOM 646 C C . ARG A 1 83 ? 4.024 14.825 -3.624 1.00 39.88 83 ARG A C 1
ATOM 648 O O . ARG A 1 83 ? 4.203 15.439 -4.660 1.00 39.88 83 ARG A O 1
ATOM 655 N N . ALA A 1 84 ? 3.003 15.032 -2.783 1.00 45.47 84 ALA A N 1
ATOM 656 C CA . ALA A 1 84 ? 2.388 16.304 -2.376 1.00 45.47 84 ALA A CA 1
ATOM 657 C C . ALA A 1 84 ? 2.449 17.509 -3.339 1.00 45.47 84 ALA A C 1
ATOM 659 O O . ALA A 1 84 ? 3.480 18.167 -3.437 1.00 45.47 84 ALA A O 1
ATOM 660 N N . ALA A 1 85 ? 1.284 17.874 -3.880 1.00 41.41 85 ALA A N 1
ATOM 661 C CA . ALA A 1 85 ? 0.866 19.259 -4.093 1.00 41.41 85 ALA A CA 1
ATOM 662 C C . ALA A 1 85 ? -0.672 19.310 -4.218 1.00 41.41 85 ALA A C 1
ATOM 664 O O . ALA A 1 85 ? -1.235 18.627 -5.067 1.00 41.41 85 ALA A O 1
ATOM 665 N N . GLY A 1 86 ? -1.321 20.081 -3.340 1.00 38.91 86 GLY A N 1
ATOM 666 C CA . GLY A 1 86 ? -2.592 20.771 -3.590 1.00 38.91 86 GLY A CA 1
ATOM 667 C C . GLY A 1 86 ? -3.799 19.948 -4.043 1.00 38.91 86 GLY A C 1
ATOM 668 O O . GLY A 1 86 ? -4.225 20.047 -5.187 1.00 38.91 86 GLY A O 1
ATOM 669 N N . GLN A 1 87 ? -4.438 19.241 -3.115 1.00 42.44 87 GLN A N 1
ATOM 670 C CA . GLN A 1 87 ? -5.890 19.381 -3.017 1.00 42.44 87 GLN A CA 1
ATOM 671 C C . GLN A 1 87 ? -6.150 19.996 -1.654 1.00 42.44 87 GLN A C 1
ATOM 673 O O . GLN A 1 87 ? -6.294 19.293 -0.655 1.00 42.44 87 GLN A O 1
ATOM 678 N N . ASP A 1 88 ? -6.130 21.325 -1.632 1.00 44.59 88 ASP A N 1
ATOM 679 C CA . ASP A 1 88 ? -6.826 22.098 -0.618 1.00 44.59 88 ASP A CA 1
ATOM 680 C C . ASP A 1 88 ? -8.314 21.778 -0.792 1.00 44.59 88 ASP A C 1
ATOM 682 O O . ASP A 1 88 ? -9.046 22.447 -1.514 1.00 44.59 88 ASP A O 1
ATOM 686 N N . THR A 1 89 ? -8.756 20.666 -0.205 1.00 49.84 89 THR A N 1
ATOM 687 C CA . THR A 1 89 ? -10.159 20.529 0.167 1.00 49.84 89 THR A CA 1
ATOM 688 C C . THR A 1 89 ? -10.414 21.644 1.157 1.00 49.84 89 THR A C 1
ATOM 690 O O . THR A 1 89 ? -9.893 21.603 2.276 1.00 49.84 89 THR A O 1
ATOM 693 N N . GLU A 1 90 ? -11.152 22.655 0.704 1.00 42.56 90 GLU A N 1
ATOM 694 C CA . GLU A 1 90 ? -11.660 23.719 1.554 1.00 42.56 90 GLU A CA 1
ATOM 695 C C . GLU A 1 90 ? -12.224 23.099 2.840 1.00 42.56 90 GLU A C 1
ATOM 697 O O . GLU A 1 90 ? -12.921 22.075 2.771 1.00 42.56 90 GLU A O 1
ATOM 702 N N . PRO A 1 91 ? -11.908 23.657 4.021 1.00 48.69 91 PRO A N 1
ATOM 703 C CA . PRO A 1 91 ? -12.508 23.212 5.264 1.00 48.69 91 PRO A CA 1
ATOM 704 C C . PRO A 1 91 ? -14.020 23.400 5.143 1.00 48.69 91 PRO A C 1
ATOM 706 O O . PRO A 1 91 ? -14.545 24.503 5.266 1.00 48.69 91 PRO A O 1
ATOM 70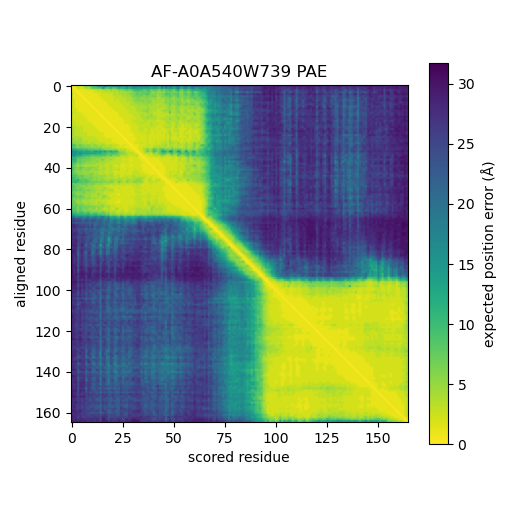9 N N . THR A 1 92 ? -14.717 22.304 4.849 1.00 48.38 92 THR A N 1
ATOM 710 C CA . THR A 1 92 ? -16.171 22.270 4.825 1.00 48.38 92 THR A CA 1
ATOM 711 C C . THR A 1 92 ? -16.630 22.547 6.252 1.00 48.38 92 THR A C 1
ATOM 713 O O . THR A 1 92 ? -16.426 21.743 7.163 1.00 48.38 92 THR A O 1
ATOM 716 N N . MET A 1 93 ? -17.175 23.748 6.429 1.00 54.19 93 MET A N 1
ATOM 717 C CA . MET A 1 93 ? -17.996 24.191 7.557 1.00 54.19 93 MET A CA 1
ATOM 718 C C . MET A 1 93 ? -19.064 23.130 7.899 1.00 54.19 93 MET A C 1
ATOM 720 O O . MET A 1 93 ? -19.351 22.289 7.050 1.00 54.19 93 MET A O 1
ATOM 724 N N . PRO A 1 94 ? -19.640 23.118 9.117 1.00 51.06 94 PRO A N 1
ATOM 725 C CA . PRO A 1 94 ? -20.265 21.942 9.727 1.00 51.06 94 PRO A CA 1
ATOM 726 C C . PRO A 1 94 ? -21.572 21.533 9.031 1.00 51.06 94 PRO A C 1
ATOM 728 O O . PRO A 1 94 ? -22.669 21.829 9.491 1.00 51.06 94 PRO A O 1
ATOM 731 N N . GLY A 1 95 ? -21.434 20.847 7.902 1.00 60.56 95 GLY A N 1
ATOM 732 C CA . GLY A 1 95 ? -22.437 19.974 7.323 1.00 60.56 95 GLY A CA 1
ATOM 733 C C . GLY A 1 95 ? -22.245 18.561 7.864 1.00 60.56 95 GLY A C 1
ATOM 734 O O . GLY A 1 95 ? -21.138 18.160 8.232 1.00 60.56 95 GLY A O 1
ATOM 735 N N . GLU A 1 96 ? -23.339 17.820 7.940 1.00 71.12 96 GLU A N 1
ATOM 736 C CA . GLU A 1 96 ? -23.390 16.437 8.401 1.00 71.12 96 GLU A CA 1
ATOM 737 C C . GLU A 1 96 ? -22.425 15.563 7.577 1.00 71.12 96 GLU A C 1
ATOM 739 O O . GLU A 1 96 ? -22.629 15.301 6.391 1.00 71.12 96 GLU A O 1
ATOM 744 N N . TYR A 1 97 ? -21.302 15.171 8.187 1.00 81.81 97 TYR A N 1
ATOM 745 C CA . TYR A 1 97 ? -20.302 14.330 7.536 1.00 81.81 97 TYR A CA 1
ATOM 746 C C . TYR A 1 97 ? -20.888 12.932 7.330 1.00 81.81 97 TYR A C 1
ATOM 748 O O . TYR A 1 97 ? -21.020 12.169 8.285 1.00 81.81 97 TYR A O 1
ATOM 756 N N . THR A 1 98 ? -21.211 12.600 6.080 1.00 84.38 98 THR A N 1
ATOM 757 C CA . THR A 1 98 ? -21.667 11.261 5.691 1.00 84.38 98 THR A CA 1
ATOM 758 C C . THR A 1 98 ? -20.508 10.514 5.025 1.00 84.38 98 THR A C 1
ATOM 760 O O . THR A 1 98 ? -20.088 10.894 3.927 1.00 84.38 98 THR A O 1
ATOM 763 N N . PRO A 1 99 ? -19.925 9.495 5.676 1.00 87.94 99 PRO A N 1
ATOM 764 C CA . PRO A 1 99 ? -18.799 8.760 5.119 1.00 87.94 99 PRO A CA 1
ATOM 765 C C . PRO A 1 99 ? -19.228 7.839 3.974 1.00 87.94 99 PRO A C 1
ATOM 767 O O . PRO A 1 99 ? -20.138 7.033 4.111 1.00 87.94 99 PRO A O 1
ATOM 770 N N . ASP A 1 100 ? -18.511 7.902 2.854 1.00 90.75 100 ASP A N 1
ATOM 771 C CA . ASP A 1 100 ? -18.706 6.989 1.723 1.00 90.75 100 ASP A CA 1
ATOM 772 C C . ASP A 1 100 ? -17.866 5.708 1.908 1.00 90.75 100 ASP A C 1
ATOM 774 O O . ASP A 1 100 ? -16.718 5.612 1.453 1.00 90.75 100 ASP A O 1
ATOM 778 N N . LEU A 1 101 ? -18.436 4.712 2.600 1.00 90.06 101 LEU A N 1
ATOM 779 C CA . LEU A 1 101 ? -17.779 3.430 2.896 1.00 90.06 101 LEU A CA 1
ATOM 780 C C . LEU A 1 101 ? -17.513 2.578 1.642 1.00 90.06 101 LEU A C 1
ATOM 782 O O . LEU A 1 101 ? -16.715 1.633 1.694 1.00 90.06 101 LEU A O 1
ATOM 786 N N . THR A 1 102 ? -18.118 2.901 0.493 1.00 90.31 102 THR A N 1
ATOM 787 C CA . THR A 1 102 ? -17.905 2.171 -0.772 1.00 90.31 102 THR A CA 1
ATOM 788 C C . THR A 1 102 ? -16.487 2.341 -1.324 1.00 90.31 102 THR A C 1
ATOM 790 O O . THR A 1 102 ? -15.993 1.491 -2.063 1.00 90.31 102 THR A O 1
ATOM 793 N N . ARG A 1 103 ? -15.772 3.392 -0.895 1.00 90.38 103 ARG A N 1
ATOM 794 C CA . ARG A 1 103 ? -14.369 3.660 -1.269 1.00 90.38 103 ARG A CA 1
ATOM 795 C C . ARG A 1 103 ? -13.357 2.763 -0.560 1.00 90.38 103 ARG A C 1
ATOM 797 O O . ARG A 1 103 ? -12.163 2.786 -0.890 1.00 90.38 103 ARG A O 1
ATOM 804 N N . LEU A 1 104 ? -13.796 2.019 0.450 1.00 92.88 104 LEU A N 1
ATOM 805 C CA . LEU A 1 104 ? -12.943 1.131 1.225 1.00 92.88 104 LEU A CA 1
ATOM 806 C C . LEU A 1 104 ? -12.824 -0.233 0.554 1.00 92.88 104 LEU A C 1
ATOM 808 O O . LEU A 1 104 ? -13.778 -0.784 0.015 1.00 92.88 104 LEU A O 1
ATOM 812 N N . THR A 1 105 ? -11.632 -0.817 0.637 1.00 94.69 105 THR A N 1
ATOM 813 C CA . THR A 1 105 ? -11.465 -2.239 0.317 1.00 94.69 105 THR A CA 1
ATOM 814 C C . THR A 1 105 ? -12.153 -3.096 1.376 1.00 94.69 105 THR A C 1
ATOM 816 O O . THR A 1 105 ? -12.262 -2.680 2.529 1.00 94.69 105 THR A O 1
ATOM 819 N N . HIS A 1 106 ? -12.523 -4.330 1.022 1.00 92.69 106 HIS A N 1
ATOM 820 C CA . HIS A 1 106 ? -13.122 -5.280 1.965 1.00 92.69 106 HIS A CA 1
ATOM 821 C C . HIS A 1 106 ? -12.312 -5.399 3.268 1.00 92.69 106 HIS A C 1
ATOM 823 O O . HIS A 1 106 ? -12.860 -5.301 4.356 1.00 92.69 106 HIS A O 1
ATOM 829 N N . ARG A 1 107 ? -10.978 -5.484 3.165 1.00 91.50 107 ARG A N 1
ATOM 830 C CA . ARG A 1 107 ? -10.094 -5.599 4.334 1.00 91.50 107 ARG A CA 1
ATOM 831 C C . ARG A 1 107 ? -10.029 -4.334 5.191 1.00 91.50 107 ARG A C 1
ATOM 833 O O . ARG A 1 107 ? -9.842 -4.437 6.395 1.00 91.50 107 ARG A O 1
ATOM 840 N N . GLU A 1 108 ? -10.131 -3.149 4.590 1.00 94.19 108 GLU A N 1
ATOM 841 C CA . GLU A 1 108 ? -10.216 -1.893 5.349 1.00 94.19 108 GLU A CA 1
ATOM 842 C C . GLU A 1 108 ? -11.564 -1.769 6.061 1.00 94.19 108 GLU A C 1
ATOM 844 O O . GLU A 1 108 ? -11.583 -1.304 7.196 1.00 94.19 108 GLU A O 1
ATOM 849 N N . ARG A 1 109 ? -12.650 -2.230 5.426 1.00 95.62 109 ARG A N 1
ATOM 850 C CA . ARG A 1 109 ? -13.985 -2.283 6.028 1.00 95.62 109 ARG A CA 1
ATOM 851 C C . ARG A 1 109 ? -14.009 -3.215 7.238 1.00 95.62 109 ARG A C 1
ATOM 853 O O . ARG A 1 109 ? -14.262 -2.739 8.330 1.00 95.62 109 ARG A O 1
ATOM 860 N N . SER A 1 110 ? -13.532 -4.454 7.099 1.00 95.19 110 SER A N 1
ATOM 861 C CA . SER A 1 110 ? -13.463 -5.392 8.230 1.00 95.19 110 SER A CA 1
ATOM 862 C C . SER A 1 110 ? -12.631 -4.874 9.411 1.00 95.19 110 SER A C 1
ATOM 864 O O . SER A 1 110 ? -12.901 -5.212 10.555 1.00 95.19 110 SER A O 1
ATOM 866 N N . ILE A 1 111 ? -11.592 -4.067 9.162 1.00 95.81 111 ILE A N 1
ATOM 867 C CA . ILE A 1 111 ? -10.823 -3.429 10.243 1.00 95.81 111 ILE A CA 1
ATOM 868 C C . ILE A 1 111 ? -11.636 -2.325 10.920 1.00 95.81 111 ILE A C 1
ATOM 870 O O . ILE A 1 111 ? -11.527 -2.169 12.130 1.00 95.81 111 ILE A O 1
ATOM 874 N N . ILE A 1 112 ? -12.405 -1.548 10.157 1.00 96.25 112 ILE A N 1
ATOM 875 C CA . ILE A 1 112 ? -13.301 -0.521 10.695 1.00 96.25 112 ILE A CA 1
ATOM 876 C C . ILE A 1 112 ? -14.400 -1.156 11.544 1.00 96.25 112 ILE A C 1
ATOM 878 O O . ILE A 1 112 ? -14.585 -0.702 12.667 1.00 96.25 112 ILE A O 1
ATOM 882 N N . ASP A 1 113 ? -15.020 -2.237 11.075 1.00 96.06 113 ASP A N 1
ATOM 883 C CA . ASP A 1 113 ? -16.078 -2.944 11.805 1.00 96.06 113 ASP A CA 1
ATOM 884 C C . ASP A 1 113 ? -15.552 -3.444 13.162 1.00 96.06 113 ASP A C 1
ATOM 886 O O . ASP A 1 113 ? -16.099 -3.132 14.215 1.00 96.06 113 ASP A O 1
ATOM 890 N N . LEU A 1 114 ? -14.380 -4.093 13.169 1.00 96.44 114 LEU A N 1
ATOM 891 C CA . LEU A 1 114 ? -13.745 -4.559 14.408 1.00 96.44 114 LEU A CA 1
ATOM 892 C C . LEU A 1 114 ? -13.316 -3.414 15.340 1.00 96.44 114 LEU A C 1
ATOM 894 O O . LEU A 1 114 ? -13.289 -3.588 16.558 1.00 96.44 114 LEU A O 1
ATOM 898 N N . LEU A 1 115 ? -12.943 -2.254 14.791 1.00 96.31 115 LEU A N 1
ATOM 899 C CA . LEU A 1 115 ? -12.661 -1.060 15.593 1.00 96.31 115 LEU A CA 1
ATOM 900 C C . LEU A 1 115 ? -13.945 -0.465 16.181 1.00 96.31 115 LEU A C 1
ATOM 902 O O . LEU A 1 115 ? -13.899 0.057 17.293 1.00 96.31 115 LEU A O 1
ATOM 906 N N . ALA A 1 116 ? -15.064 -0.531 15.459 1.00 95.38 116 ALA A N 1
ATOM 907 C CA . ALA A 1 116 ? -16.367 -0.100 15.948 1.00 95.38 116 ALA A CA 1
ATOM 908 C C . ALA A 1 116 ? -16.869 -1.011 17.081 1.00 95.38 116 ALA A C 1
ATOM 910 O O . ALA A 1 116 ? -17.415 -0.518 18.065 1.00 95.38 116 ALA A O 1
ATOM 911 N N . ASP A 1 117 ? -16.544 -2.306 17.020 1.00 94.81 117 ASP A N 1
ATOM 912 C CA . ASP A 1 117 ? -16.743 -3.275 18.110 1.00 94.81 117 ASP A CA 1
ATOM 913 C C . ASP A 1 117 ? -15.834 -3.033 19.333 1.00 94.81 117 ASP A C 1
ATOM 915 O O . ASP A 1 117 ? -15.867 -3.790 20.305 1.00 94.81 117 ASP A O 1
ATOM 919 N N . GLY A 1 118 ? -14.982 -2.003 19.297 1.00 96.44 118 GLY A N 1
ATOM 920 C CA . GLY A 1 118 ? -14.101 -1.626 20.401 1.00 96.44 118 GLY A CA 1
ATOM 921 C C . GLY A 1 118 ? -12.829 -2.464 20.522 1.00 96.44 118 GLY A C 1
ATOM 922 O O . GLY A 1 118 ? -12.126 -2.337 21.523 1.00 96.44 118 GLY A O 1
ATOM 923 N N . LYS A 1 119 ? -12.496 -3.300 19.527 1.00 97.00 119 LYS A N 1
ATOM 924 C CA . LYS A 1 119 ? -11.262 -4.098 19.571 1.00 97.00 119 LYS A CA 1
ATOM 925 C C . LYS A 1 119 ? -10.025 -3.227 19.442 1.00 97.00 119 LYS A C 1
ATOM 927 O O . LYS A 1 119 ? -9.960 -2.290 18.640 1.00 97.00 119 LYS A O 1
ATOM 932 N N . GLU A 1 120 ? -8.978 -3.604 20.164 1.00 96.94 120 GLU A N 1
ATOM 933 C CA . GLU A 1 120 ? -7.693 -2.934 20.037 1.00 96.94 120 GLU A CA 1
ATOM 934 C C . GLU A 1 120 ? -6.936 -3.384 18.781 1.00 96.94 120 GLU A C 1
ATOM 936 O O . GLU A 1 120 ? -7.065 -4.504 18.287 1.00 96.94 120 GLU A O 1
ATOM 941 N N . LEU A 1 121 ? -6.042 -2.525 18.279 1.00 96.00 121 LEU A N 1
ATOM 942 C CA . LEU A 1 121 ? -5.220 -2.830 17.098 1.00 96.00 121 LEU A CA 1
ATOM 943 C C . LEU A 1 121 ? -4.405 -4.126 17.246 1.00 96.00 121 LEU A C 1
ATOM 945 O O . LEU A 1 121 ? -4.120 -4.773 16.241 1.00 96.00 121 LEU A O 1
ATOM 949 N N . VAL A 1 122 ? -4.008 -4.486 18.471 1.00 97.25 122 VAL A N 1
ATOM 950 C CA . VAL A 1 122 ? -3.259 -5.719 18.768 1.00 97.25 122 VAL A CA 1
ATOM 951 C C . VAL A 1 122 ? -4.138 -6.959 18.593 1.00 97.25 122 VAL A C 1
ATOM 953 O O . VAL A 1 122 ? -3.701 -7.958 18.018 1.00 97.25 122 VAL A O 1
ATOM 956 N N . GLU A 1 123 ? -5.391 -6.887 19.033 1.00 97.00 123 GLU A N 1
ATOM 957 C CA . GLU A 1 123 ? -6.358 -7.973 18.881 1.00 97.00 123 GLU A CA 1
ATOM 958 C C . GLU A 1 123 ? -6.725 -8.156 17.409 1.00 97.00 123 GLU A C 1
ATOM 960 O O . GLU A 1 123 ? -6.685 -9.267 16.887 1.00 97.00 123 GLU A O 1
ATOM 965 N N . ILE A 1 124 ? -6.978 -7.051 16.702 1.00 97.56 124 ILE A N 1
ATOM 966 C CA . ILE A 1 124 ? -7.255 -7.057 15.260 1.00 97.56 124 ILE A CA 1
ATOM 967 C C . ILE A 1 124 ? -6.074 -7.656 14.487 1.00 97.56 124 ILE A C 1
ATOM 969 O O . ILE A 1 124 ? -6.256 -8.480 13.591 1.00 97.56 124 ILE A O 1
ATOM 973 N N . ALA A 1 125 ? -4.847 -7.277 14.844 1.00 96.06 125 ALA A N 1
ATOM 974 C CA . ALA A 1 125 ? -3.638 -7.823 14.236 1.00 96.06 125 ALA A CA 1
ATOM 975 C C . ALA A 1 125 ? -3.547 -9.346 14.419 1.00 96.06 125 ALA A C 1
ATOM 977 O O . ALA A 1 125 ? -3.282 -10.062 13.450 1.00 96.06 125 ALA A O 1
ATOM 978 N N . SER A 1 126 ? -3.854 -9.828 15.627 1.00 96.38 126 SER A N 1
ATOM 979 C CA . SER A 1 126 ? -3.915 -11.257 15.947 1.00 96.38 126 SER A CA 1
ATOM 980 C C . SER A 1 126 ? -4.982 -11.986 15.125 1.00 96.38 126 SER A C 1
ATOM 982 O O . SER A 1 126 ? -4.685 -13.025 14.542 1.00 96.38 126 SER A O 1
ATOM 984 N N . LEU A 1 127 ? -6.185 -11.414 14.989 1.00 95.31 127 LEU A N 1
ATOM 985 C CA . LEU A 1 127 ? -7.283 -11.998 14.203 1.00 95.31 127 LEU A CA 1
ATOM 986 C C . LEU A 1 127 ? -6.930 -12.167 12.719 1.00 95.31 127 LEU A C 1
ATOM 988 O O . LEU A 1 127 ? -7.278 -13.169 12.103 1.00 95.31 127 LEU A O 1
ATOM 992 N N . PHE A 1 128 ? -6.215 -11.203 12.139 1.00 92.81 128 PHE A N 1
ATOM 993 C CA . PHE A 1 128 ? -5.818 -11.247 10.729 1.00 92.81 128 PHE A CA 1
ATOM 994 C C . PHE A 1 128 ? -4.462 -11.918 10.472 1.00 92.81 128 PHE A C 1
ATOM 996 O O . PHE A 1 128 ? -4.046 -11.985 9.310 1.00 92.81 128 PHE A O 1
ATOM 1003 N N . GLY A 1 129 ? -3.747 -12.351 11.516 1.00 95.06 129 GLY A N 1
ATOM 1004 C CA . GLY A 1 129 ? -2.394 -12.899 11.397 1.00 95.06 129 GLY A CA 1
ATOM 1005 C C . GLY A 1 129 ? -1.397 -11.916 10.770 1.00 95.06 129 GLY A C 1
ATOM 1006 O O . GLY A 1 129 ? -0.566 -12.305 9.949 1.00 95.06 129 GLY A O 1
ATOM 1007 N N . VAL A 1 130 ? -1.507 -10.622 11.087 1.00 95.25 130 VAL A N 1
ATOM 1008 C CA . VAL A 1 130 ? -0.614 -9.566 10.576 1.00 95.25 130 VAL A CA 1
ATOM 1009 C C . VAL A 1 130 ? 0.040 -8.792 11.712 1.00 95.25 130 VAL A C 1
ATOM 1011 O O . VAL A 1 130 ? -0.393 -8.847 12.853 1.00 95.25 130 VAL A O 1
ATOM 1014 N N . GLN A 1 131 ? 1.085 -8.030 11.396 1.00 94.06 131 GLN A N 1
ATOM 1015 C CA . GLN A 1 131 ? 1.717 -7.124 12.355 1.00 94.06 131 GLN A CA 1
ATOM 1016 C C . GLN A 1 131 ? 0.799 -5.940 12.698 1.00 94.06 131 GLN A C 1
ATOM 1018 O O . GLN A 1 131 ? 0.082 -5.423 11.833 1.00 94.06 131 GLN A O 1
ATOM 1023 N N . ARG A 1 132 ? 0.870 -5.464 13.946 1.00 97.25 132 ARG A N 1
ATOM 1024 C CA . ARG A 1 132 ? 0.102 -4.317 14.462 1.00 97.25 132 ARG A CA 1
ATOM 1025 C C . ARG A 1 132 ? 0.294 -3.063 13.608 1.00 97.25 132 ARG A C 1
ATOM 1027 O O . ARG A 1 132 ? -0.668 -2.356 13.307 1.00 97.25 132 ARG A O 1
ATOM 1034 N N . GLU A 1 133 ? 1.521 -2.809 13.169 1.00 95.31 133 GLU A N 1
ATOM 1035 C CA . GLU A 1 133 ? 1.903 -1.670 12.331 1.00 95.31 133 GLU A CA 1
ATOM 1036 C C . GLU A 1 133 ? 1.142 -1.684 11.002 1.00 95.31 133 GLU A C 1
ATOM 1038 O O . GLU A 1 133 ? 0.737 -0.638 10.491 1.00 95.31 133 GLU A O 1
ATOM 1043 N N . ARG A 1 134 ? 0.877 -2.879 10.460 1.00 94.44 134 ARG A N 1
ATOM 1044 C CA . ARG A 1 134 ? 0.119 -3.041 9.218 1.00 94.44 134 ARG A CA 1
ATOM 1045 C C . ARG A 1 134 ? -1.349 -2.665 9.400 1.00 94.44 134 ARG A C 1
ATOM 1047 O O . ARG A 1 134 ? -1.897 -1.990 8.529 1.00 94.44 134 ARG A O 1
ATOM 1054 N N . VAL A 1 135 ? -1.959 -3.031 10.528 1.00 96.56 135 VAL A N 1
ATOM 1055 C CA . VAL A 1 135 ? -3.334 -2.625 10.873 1.00 96.56 135 VAL A CA 1
ATOM 1056 C C . VAL A 1 135 ? -3.408 -1.111 11.080 1.00 96.56 135 VAL A C 1
ATOM 1058 O O . VAL A 1 135 ? -4.290 -0.452 10.532 1.00 96.56 135 VAL A O 1
ATOM 1061 N N . ALA A 1 136 ? -2.433 -0.523 11.780 1.00 94.94 136 ALA A N 1
ATOM 1062 C CA . ALA A 1 136 ? -2.343 0.927 11.957 1.00 94.94 136 ALA A CA 1
ATOM 1063 C C . ALA A 1 136 ? -2.202 1.668 10.612 1.00 94.94 136 ALA A C 1
ATOM 1065 O O . ALA A 1 136 ? -2.872 2.678 10.373 1.00 94.94 136 ALA A O 1
ATOM 1066 N N . GLN A 1 137 ? -1.387 1.141 9.693 1.00 95.44 137 GLN A N 1
ATOM 1067 C CA . GLN A 1 137 ? -1.245 1.686 8.343 1.00 95.44 137 GLN A CA 1
ATOM 1068 C C . GLN A 1 137 ? -2.540 1.557 7.529 1.00 95.44 137 GLN A C 1
ATOM 1070 O O . GLN A 1 137 ? -2.891 2.485 6.796 1.00 95.44 137 GLN A O 1
ATOM 1075 N N . GLN A 1 138 ? -3.268 0.445 7.657 1.00 95.00 138 GLN A N 1
ATOM 1076 C CA . GLN A 1 138 ? -4.569 0.257 7.009 1.00 95.00 138 GLN A CA 1
ATOM 1077 C C . GLN A 1 138 ? -5.620 1.229 7.557 1.00 95.00 138 GLN A C 1
ATOM 1079 O O . GLN A 1 138 ? -6.279 1.895 6.761 1.00 95.00 138 GLN A O 1
ATOM 1084 N N . ARG A 1 139 ? -5.684 1.437 8.879 1.00 96.25 139 ARG A N 1
ATOM 1085 C CA . ARG A 1 139 ? -6.521 2.477 9.505 1.00 96.25 139 ARG A CA 1
ATOM 1086 C C . ARG A 1 139 ? -6.195 3.869 8.958 1.00 96.25 139 ARG A C 1
ATOM 1088 O O . ARG A 1 139 ? -7.092 4.627 8.598 1.00 96.25 139 ARG A O 1
ATOM 1095 N N . ARG A 1 140 ? -4.907 4.215 8.845 1.00 95.69 140 ARG A N 1
ATOM 1096 C CA . ARG A 1 140 ? -4.472 5.505 8.280 1.00 95.69 140 ARG A CA 1
ATOM 1097 C C . ARG A 1 140 ? -4.872 5.657 6.811 1.00 95.69 140 ARG A C 1
ATOM 1099 O O . ARG A 1 140 ? -5.285 6.738 6.395 1.00 95.69 140 ARG A O 1
ATOM 1106 N N . ASN A 1 141 ? -4.757 4.588 6.026 1.00 93.81 141 ASN A N 1
ATOM 1107 C CA . ASN A 1 141 ? -5.182 4.586 4.630 1.00 93.81 141 ASN A CA 1
ATOM 1108 C C . ASN A 1 141 ? -6.697 4.770 4.502 1.00 93.81 141 ASN A C 1
ATOM 1110 O O . ASN A 1 141 ? -7.116 5.560 3.659 1.00 93.81 141 ASN A O 1
ATOM 1114 N N . ALA A 1 142 ? -7.485 4.113 5.357 1.00 94.75 142 ALA A N 1
ATOM 1115 C CA . ALA A 1 142 ? -8.934 4.272 5.408 1.00 94.75 142 ALA A CA 1
ATOM 1116 C C . ALA A 1 142 ? -9.329 5.720 5.746 1.00 94.75 142 ALA A C 1
ATOM 1118 O O . ALA A 1 142 ? -10.059 6.335 4.973 1.00 94.75 142 ALA A O 1
ATOM 1119 N N . ARG A 1 143 ? -8.742 6.321 6.799 1.00 94.88 143 ARG A N 1
ATOM 1120 C CA . ARG A 1 143 ? -8.949 7.748 7.135 1.00 94.88 143 ARG A CA 1
ATOM 1121 C C . ARG A 1 143 ? -8.682 8.659 5.938 1.00 94.88 143 ARG A C 1
ATOM 1123 O O . ARG A 1 143 ? -9.504 9.506 5.608 1.00 94.88 143 ARG A O 1
ATOM 1130 N N . ARG A 1 144 ? -7.567 8.438 5.233 1.00 95.00 144 ARG A N 1
ATOM 1131 C CA . ARG A 1 144 ? -7.207 9.223 4.044 1.00 95.00 144 ARG A CA 1
ATOM 1132 C C . ARG A 1 144 ? -8.195 9.034 2.888 1.00 95.00 144 ARG A C 1
ATOM 1134 O O . ARG A 1 144 ? -8.497 10.002 2.204 1.00 95.00 144 ARG A O 1
ATOM 1141 N N . LYS A 1 145 ? -8.673 7.811 2.640 1.00 93.88 145 LYS A N 1
ATOM 1142 C CA . LYS A 1 145 ? -9.639 7.523 1.562 1.00 93.88 145 LYS A CA 1
ATOM 1143 C C . LYS A 1 145 ? -11.003 8.168 1.812 1.00 93.88 145 LYS A C 1
ATOM 1145 O O . LYS A 1 145 ? -11.647 8.596 0.861 1.00 93.88 145 LYS A O 1
ATOM 1150 N N . LEU A 1 146 ? -11.398 8.252 3.079 1.00 93.38 146 LEU A N 1
ATOM 1151 C CA . LEU A 1 146 ? -12.664 8.834 3.523 1.00 93.38 146 LEU A CA 1
ATOM 1152 C C . LEU A 1 146 ? -12.594 10.353 3.757 1.00 93.38 146 LEU A C 1
ATOM 1154 O O . LEU A 1 146 ? -13.591 10.952 4.151 1.00 93.38 146 LEU A O 1
ATOM 1158 N N . GLY A 1 147 ? -11.426 10.978 3.560 1.00 93.00 147 GLY A N 1
ATOM 1159 C CA . GLY A 1 147 ? -11.236 12.408 3.828 1.00 93.00 147 GLY A CA 1
ATOM 1160 C C . GLY A 1 147 ? -11.364 12.783 5.309 1.00 93.00 147 GLY A C 1
ATOM 1161 O O . GLY A 1 147 ? -11.610 13.939 5.627 1.00 93.00 147 GLY A O 1
ATOM 1162 N N . VAL A 1 148 ? -11.204 11.818 6.220 1.00 93.88 148 VAL A N 1
ATOM 1163 C CA . VAL A 1 148 ? -11.328 12.031 7.666 1.00 93.88 148 VAL A CA 1
ATOM 1164 C C . VAL A 1 148 ? -10.076 12.716 8.186 1.00 93.88 148 VAL A C 1
ATOM 1166 O O . VAL A 1 148 ? -8.997 12.113 8.226 1.00 93.88 148 VAL A O 1
ATOM 1169 N N . THR A 1 149 ? -10.224 13.953 8.640 1.00 91.12 149 THR A N 1
ATOM 1170 C CA . THR A 1 149 ? -9.127 14.742 9.214 1.00 91.12 149 THR A CA 1
ATOM 1171 C C . THR A 1 149 ? -9.237 14.867 10.727 1.00 91.12 149 THR A C 1
ATOM 1173 O O . THR A 1 149 ? -8.218 15.025 11.397 1.00 91.12 149 THR A O 1
ATOM 1176 N N . THR A 1 150 ? -10.442 14.724 11.282 1.00 92.50 150 THR A N 1
ATOM 1177 C CA . THR A 1 150 ? -10.699 14.885 12.718 1.00 92.50 150 THR A CA 1
ATOM 1178 C C . THR A 1 150 ? -11.113 13.574 13.387 1.00 92.50 150 THR A C 1
ATOM 1180 O O . THR A 1 150 ? -11.475 12.592 12.733 1.00 92.50 150 THR A O 1
ATOM 1183 N N . GLU A 1 151 ? -11.016 13.521 14.716 1.00 90.81 151 GLU A N 1
ATOM 1184 C CA . GLU A 1 151 ? -11.477 12.361 15.483 1.00 90.81 151 GLU A CA 1
ATOM 1185 C C . GLU A 1 151 ? -13.011 12.242 15.524 1.00 90.81 151 GLU A C 1
ATOM 1187 O O . GLU A 1 151 ? -13.493 11.137 15.301 1.00 90.81 151 GLU A O 1
ATOM 1192 N N . PRO 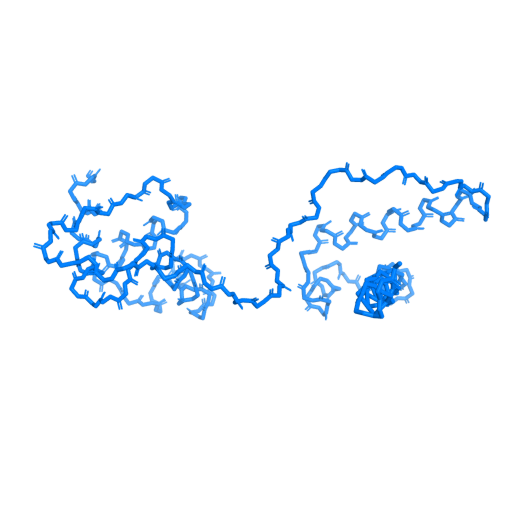A 1 152 ? -13.805 13.322 15.678 1.00 92.44 152 PRO A N 1
ATOM 1193 C CA . PRO A 1 152 ? -15.265 13.232 15.577 1.00 92.44 152 PRO A CA 1
ATOM 1194 C C . PRO A 1 152 ? -15.758 12.659 14.241 1.00 92.44 152 PRO A C 1
ATOM 1196 O O . PRO A 1 152 ? -16.644 11.810 14.231 1.00 92.44 152 PRO A O 1
ATOM 1199 N N . GLN A 1 153 ? -15.141 13.042 13.117 1.00 93.31 153 GLN A N 1
ATOM 1200 C CA . GLN A 1 153 ? -15.436 12.440 11.809 1.00 93.31 153 GLN A CA 1
ATOM 1201 C C . GLN A 1 153 ? -15.098 10.947 11.778 1.00 93.31 153 GLN A C 1
ATOM 1203 O O . GLN A 1 153 ? -15.845 10.157 11.213 1.00 93.31 153 GLN A O 1
ATOM 1208 N N . TRP A 1 154 ? -13.990 10.539 12.405 1.00 94.62 154 TRP A N 1
ATOM 1209 C CA . TRP A 1 154 ? -13.641 9.123 12.514 1.00 94.62 154 TRP A CA 1
ATOM 1210 C C . TRP A 1 154 ? -14.669 8.343 13.335 1.00 94.62 154 TRP A C 1
ATOM 1212 O O . TRP A 1 154 ? -15.047 7.247 12.945 1.00 94.62 154 TRP A O 1
ATOM 1222 N N . GLN A 1 155 ? -15.175 8.922 14.423 1.00 94.00 155 GLN A N 1
ATOM 1223 C CA . GLN A 1 155 ? -16.239 8.308 15.218 1.00 94.00 155 GLN A CA 1
ATOM 1224 C C . GLN A 1 155 ? -17.549 8.178 14.426 1.00 94.00 155 GLN A C 1
ATOM 1226 O O . GLN A 1 155 ? -18.236 7.171 14.560 1.00 94.00 155 GLN A O 1
ATOM 1231 N N . ALA A 1 156 ? -17.870 9.139 13.554 1.00 92.56 156 ALA A N 1
ATOM 1232 C CA . ALA A 1 156 ? -19.010 9.024 12.642 1.00 92.56 156 ALA A CA 1
ATOM 1233 C C . ALA A 1 156 ? -18.847 7.859 11.645 1.00 92.56 156 ALA A C 1
ATOM 1235 O O . ALA A 1 156 ? -19.812 7.145 11.396 1.00 92.56 156 ALA A O 1
ATOM 1236 N N . VAL A 1 157 ? -17.628 7.608 11.143 1.00 94.56 157 VAL A N 1
ATOM 1237 C CA . VAL A 1 157 ? -17.325 6.416 10.321 1.00 94.56 157 VAL A CA 1
ATOM 1238 C C . VAL A 1 157 ? -17.611 5.126 11.081 1.00 94.56 157 VAL A C 1
ATOM 1240 O O . VAL A 1 157 ? -18.247 4.240 10.525 1.00 94.56 157 VAL A O 1
ATOM 1243 N N . LEU A 1 158 ? -17.151 5.021 12.333 1.00 95.44 158 LEU A N 1
ATOM 1244 C CA . LEU A 1 158 ? -17.336 3.808 13.137 1.00 95.44 158 LEU A CA 1
ATOM 1245 C C . LEU A 1 158 ? -18.817 3.531 13.436 1.00 95.44 158 LEU A C 1
ATOM 1247 O O . LEU A 1 158 ? -19.237 2.379 13.427 1.00 95.44 158 LEU A O 1
ATOM 1251 N N . ARG A 1 159 ? -19.621 4.577 13.664 1.00 93.69 159 ARG A N 1
ATOM 1252 C CA . ARG A 1 159 ? -21.075 4.429 13.836 1.00 93.69 159 ARG A CA 1
ATOM 1253 C C . ARG A 1 159 ? -21.750 3.990 12.540 1.00 93.69 159 ARG A C 1
ATOM 1255 O O . ARG A 1 159 ? -22.477 3.009 12.543 1.00 93.69 159 ARG A O 1
ATOM 1262 N N . ALA A 1 160 ? -21.425 4.647 11.425 1.00 91.31 160 ALA A N 1
ATOM 1263 C CA . ALA A 1 160 ? -21.994 4.308 10.122 1.00 91.31 160 ALA A CA 1
ATOM 1264 C C . ALA A 1 160 ? -21.699 2.856 9.700 1.00 91.31 160 ALA A C 1
ATOM 1266 O O . ALA A 1 160 ? -22.535 2.233 9.059 1.00 91.31 160 ALA A O 1
ATOM 1267 N N . SER A 1 161 ? -20.543 2.291 10.077 1.00 92.81 161 SER A N 1
ATOM 1268 C CA . SER A 1 161 ? -20.255 0.873 9.815 1.00 92.81 161 SER A CA 1
ATOM 1269 C C . SER A 1 161 ? -21.099 -0.096 10.645 1.00 92.81 161 SER A C 1
ATOM 1271 O O . SER A 1 161 ? -21.338 -1.208 10.192 1.00 92.81 161 SER A O 1
ATOM 1273 N N . GLN A 1 162 ? -21.553 0.303 11.838 1.00 90.56 162 GLN A N 1
ATOM 1274 C CA . GLN A 1 162 ? -22.437 -0.525 12.670 1.00 90.56 162 GLN A CA 1
ATOM 1275 C C . GLN A 1 162 ? -23.878 -0.517 12.157 1.00 90.56 162 GLN A C 1
ATOM 1277 O O . GLN A 1 162 ? -24.564 -1.522 12.289 1.00 90.56 162 GLN A O 1
ATOM 1282 N N . ASP A 1 163 ? -24.313 0.584 11.541 1.00 86.75 163 ASP A N 1
ATOM 1283 C CA . ASP A 1 163 ? -25.657 0.707 10.967 1.00 86.75 163 ASP A CA 1
ATOM 1284 C C . ASP A 1 163 ? -25.822 -0.082 9.644 1.00 86.75 163 ASP A C 1
ATOM 1286 O O . ASP A 1 163 ? -26.947 -0.355 9.228 1.00 86.75 163 ASP A O 1
ATOM 1290 N N . GLU A 1 164 ? -24.720 -0.454 8.972 1.00 78.00 164 GLU A N 1
ATOM 1291 C CA . GLU A 1 164 ? -24.722 -1.284 7.750 1.00 78.00 164 GLU A CA 1
ATOM 1292 C C . GLU A 1 164 ? -24.707 -2.809 8.019 1.00 78.00 164 GLU A C 1
ATOM 1294 O O . GLU A 1 164 ? -24.838 -3.579 7.060 1.00 78.00 164 GLU A O 1
ATOM 1299 N N . ALA A 1 165 ? -24.521 -3.250 9.272 1.00 59.47 165 ALA A N 1
ATOM 1300 C CA . ALA A 1 165 ? -24.361 -4.659 9.667 1.00 59.47 165 ALA A CA 1
ATOM 1301 C C . ALA A 1 165 ? -25.678 -5.325 10.103 1.00 59.47 165 ALA A C 1
ATOM 1303 O O . ALA A 1 165 ? -25.894 -6.493 9.698 1.00 59.47 165 ALA A O 1
#

Foldseek 3Di:
DDPVVVVVVVVVVVVVVVVVVLLVVLLCCVVPVVDQLVVSCVVSVHDSVVSVVSNVVVVVVVVVDPPDDDDDDDDDDPPDDDDDDDPPPDPPDDDDQDFDCVLADPVLLVLLQVVLVVDDLVVVCVVVVHDSVVSVVSPVVSCVSRVNPDPVSSNNSSVVSVVVD

Organism: NCBI:txid2567942

Radius of gyration: 22.19 Å; Cα contacts (8 Å, |Δi|>4): 108; chains: 1; bounding box: 49×44×51 Å

pLDDT: mean 81.41, std 17.94, range [35.44, 97.56]

Nearest PDB structures (foldseek):
  1je8-assembly2_E  TM=8.155E-01  e=3.062E-02  Escherichia coli
  3p7n-assembly2_B  TM=9.061E-01  e=5.382E-02  Erythrobacter litoralis HTCC2594
  1zlj-assembly2_C  TM=8.059E-01  e=6.025E-02  Mycobacterium tuberculosis
  5xt2-assembly5_E  TM=8.026E-01  e=1.327E-01  Bradyrhizobium japonicum
  2rn7-assembly1_A  TM=4.009E-01  e=2.358E+00  Shigella flexneri

Sequence (165 aa):
MTDWEKQLKQRRAAIRRAEQALEETIADAYDLGGLSWRKIGAAAEVNHEWARKTAAAVRERREAGPGADPLPADPVANPRRTRAAGQDTEPTMPGEYTPDLTRLTHRERSIIDLLADGKELVEIASLFGVQRERVAQQRRNARRKLGVTTEPQWQAVLRASQDEA